Protein AF-A0A6C0DVP0-F1 (afdb_monomer)

Mean predicted aligned error: 8.0 Å

Structure (mmCIF, N/CA/C/O backbone):
data_AF-A0A6C0DVP0-F1
#
_entry.id   AF-A0A6C0DVP0-F1
#
loop_
_atom_site.group_PDB
_atom_site.id
_atom_site.type_symbol
_atom_site.label_atom_id
_atom_site.label_alt_id
_atom_site.label_comp_id
_atom_site.label_asym_id
_atom_site.label_entity_id
_atom_site.label_seq_id
_atom_site.pdbx_PDB_ins_code
_atom_site.Cartn_x
_atom_site.Cartn_y
_atom_site.Cartn_z
_atom_site.occupancy
_atom_site.B_iso_or_equiv
_atom_site.auth_seq_id
_atom_site.auth_comp_id
_atom_site.auth_asym_id
_atom_site.auth_atom_id
_atom_site.pdbx_PDB_model_num
ATOM 1 N N . MET A 1 1 ? 23.070 -20.712 15.902 1.00 44.00 1 MET A N 1
ATOM 2 C CA . MET A 1 1 ? 22.701 -19.531 15.098 1.00 44.00 1 MET A CA 1
ATOM 3 C C . MET A 1 1 ? 21.201 -19.399 15.212 1.00 44.00 1 MET A C 1
ATOM 5 O O . MET A 1 1 ? 20.468 -20.010 14.450 1.00 44.00 1 MET A O 1
ATOM 9 N N . SER A 1 2 ? 20.779 -18.730 16.278 1.00 54.97 2 SER A N 1
ATOM 10 C CA . SER A 1 2 ? 19.383 -18.590 16.668 1.00 54.97 2 SER A CA 1
ATOM 11 C C . SER A 1 2 ? 19.111 -17.097 16.709 1.00 54.97 2 SER A C 1
ATOM 13 O O . SER A 1 2 ? 19.654 -16.406 17.561 1.00 54.97 2 SER A O 1
ATOM 15 N N . SER A 1 3 ? 18.339 -16.610 15.755 1.00 49.84 3 SER A N 1
ATOM 16 C CA . SER A 1 3 ? 17.645 -15.326 15.837 1.00 49.84 3 SER A CA 1
ATOM 17 C C . SER A 1 3 ? 16.287 -15.600 15.205 1.00 49.84 3 SER A C 1
ATOM 19 O O . SER A 1 3 ? 16.177 -15.744 13.991 1.00 49.84 3 SER A O 1
ATOM 21 N N . GLU A 1 4 ? 15.384 -16.133 16.023 1.00 46.97 4 GLU A N 1
ATOM 22 C CA . GLU A 1 4 ? 14.218 -15.370 16.479 1.00 46.97 4 GLU A CA 1
ATOM 23 C C . GLU A 1 4 ? 13.316 -15.051 15.292 1.00 46.97 4 GLU A C 1
ATOM 25 O O . GLU A 1 4 ? 13.476 -14.054 14.593 1.00 46.97 4 GLU A O 1
ATOM 30 N N . GLY A 1 5 ? 12.371 -15.967 15.057 1.00 45.03 5 GLY A N 1
ATOM 31 C CA . GLY A 1 5 ? 11.236 -15.718 14.187 1.00 45.03 5 GLY A CA 1
ATOM 32 C C . GLY A 1 5 ? 10.473 -14.523 14.733 1.00 45.03 5 GLY A C 1
ATOM 33 O O . GLY A 1 5 ? 9.696 -14.657 15.676 1.00 45.03 5 GLY A O 1
ATOM 34 N N . ALA A 1 6 ? 10.733 -13.351 14.156 1.00 49.19 6 ALA A N 1
ATOM 35 C CA . ALA A 1 6 ? 9.885 -12.193 14.327 1.00 49.19 6 ALA A CA 1
ATOM 36 C C . ALA A 1 6 ? 8.457 -12.636 14.005 1.00 49.19 6 ALA A C 1
ATOM 38 O O . ALA A 1 6 ? 8.214 -13.242 12.959 1.00 49.19 6 ALA A O 1
ATOM 39 N N . THR A 1 7 ? 7.521 -12.371 14.910 1.00 43.94 7 THR A N 1
ATOM 40 C CA . THR A 1 7 ? 6.092 -12.491 14.631 1.00 43.94 7 THR A CA 1
ATOM 41 C C . THR A 1 7 ? 5.764 -11.487 13.529 1.00 43.94 7 THR A C 1
ATOM 43 O O . THR A 1 7 ? 5.429 -10.334 13.797 1.00 43.94 7 THR A O 1
ATOM 46 N N . LYS A 1 8 ? 5.966 -11.898 12.276 1.00 58.56 8 LYS A N 1
ATOM 47 C CA . LYS A 1 8 ? 5.536 -11.178 11.087 1.00 58.56 8 LYS A CA 1
ATOM 48 C C . LYS A 1 8 ? 4.021 -11.162 11.154 1.00 58.56 8 LYS A C 1
ATOM 50 O O . LYS A 1 8 ? 3.384 -12.195 10.957 1.00 58.56 8 LYS A O 1
ATOM 55 N N . ASN A 1 9 ? 3.441 -10.022 11.516 1.00 70.56 9 ASN A N 1
ATOM 56 C CA . ASN A 1 9 ? 2.002 -9.837 11.404 1.00 70.56 9 ASN A CA 1
ATOM 57 C C . ASN A 1 9 ? 1.673 -9.816 9.909 1.00 70.56 9 ASN A C 1
ATOM 59 O O . ASN A 1 9 ? 1.691 -8.763 9.275 1.00 70.56 9 ASN A O 1
ATOM 63 N N . GLN A 1 10 ? 1.458 -11.005 9.355 1.00 83.44 10 GLN A N 1
ATOM 64 C CA . GLN A 1 10 ? 0.967 -11.196 8.005 1.00 83.44 10 GLN A CA 1
ATOM 65 C C . GLN A 1 10 ? -0.518 -10.865 7.993 1.00 83.44 10 GLN A C 1
ATOM 67 O O . GLN A 1 10 ? -1.306 -11.371 8.794 1.00 83.44 10 GLN A O 1
ATOM 72 N N . PHE A 1 11 ? -0.881 -9.983 7.081 1.00 87.75 11 PHE A N 1
ATOM 73 C CA . PHE A 1 11 ? -2.236 -9.549 6.833 1.00 87.75 11 PHE A CA 1
ATOM 74 C C . PHE A 1 11 ? -2.649 -9.970 5.432 1.00 87.75 11 PHE A C 1
ATOM 76 O O . PHE A 1 11 ? -1.824 -10.087 4.529 1.00 87.75 11 PHE A O 1
ATOM 83 N N . VAL A 1 12 ? -3.953 -10.150 5.254 1.00 88.56 12 VAL A N 1
ATOM 84 C CA . VAL A 1 12 ? -4.560 -10.383 3.948 1.00 88.56 12 VAL A CA 1
ATOM 85 C C . VAL A 1 12 ? -5.341 -9.134 3.570 1.00 88.56 12 VAL A C 1
ATOM 87 O O . VAL A 1 12 ? -6.009 -8.522 4.406 1.00 88.56 12 VAL A O 1
ATOM 90 N N . GLY A 1 13 ? -5.281 -8.743 2.306 1.00 90.69 13 GLY A N 1
ATOM 91 C CA . GLY A 1 13 ? -6.053 -7.620 1.799 1.00 90.69 13 GLY A CA 1
ATOM 92 C C . GLY A 1 13 ? -6.391 -7.763 0.333 1.00 90.69 13 GLY A C 1
ATOM 93 O O . GLY A 1 13 ? -5.902 -8.649 -0.359 1.00 90.69 13 GLY A O 1
ATOM 94 N N . LYS A 1 14 ? -7.270 -6.883 -0.128 1.00 91.69 14 LYS A N 1
ATOM 95 C CA . LYS A 1 14 ? -7.708 -6.793 -1.512 1.00 91.69 14 LYS A CA 1
ATOM 96 C C . LYS A 1 14 ? -7.106 -5.554 -2.147 1.00 91.69 14 LYS A C 1
ATOM 98 O O . LYS A 1 14 ? -7.252 -4.462 -1.607 1.00 91.69 14 LYS A O 1
ATOM 103 N N . VAL A 1 15 ? -6.473 -5.690 -3.304 1.00 93.00 15 VAL A N 1
ATOM 104 C CA . VAL A 1 15 ? -5.957 -4.545 -4.061 1.00 93.00 15 VAL A CA 1
ATOM 105 C C . VAL A 1 15 ? -7.131 -3.633 -4.420 1.00 93.00 15 VAL A C 1
ATOM 107 O O . VAL A 1 15 ? -8.017 -4.014 -5.189 1.00 93.00 15 VAL A O 1
ATOM 110 N N . LYS A 1 16 ? -7.154 -2.421 -3.862 1.00 92.56 16 LYS A N 1
ATOM 111 C CA . LYS A 1 16 ? -8.209 -1.435 -4.121 1.00 92.56 16 LYS A CA 1
ATOM 112 C C . LYS A 1 16 ? -8.025 -0.815 -5.496 1.00 92.56 16 LYS A C 1
ATOM 114 O O . LYS A 1 16 ? -8.975 -0.724 -6.267 1.00 92.56 16 LYS A O 1
ATOM 119 N N . TRP A 1 17 ? -6.794 -0.413 -5.787 1.00 94.19 17 TRP A N 1
ATOM 120 C CA . TRP A 1 17 ? -6.333 0.044 -7.092 1.00 94.19 17 TRP A CA 1
ATOM 121 C C . TRP A 1 17 ? -4.804 0.096 -7.094 1.00 94.19 17 TRP A C 1
ATOM 123 O O . TRP A 1 17 ? -4.181 0.268 -6.046 1.00 94.19 17 TRP A O 1
ATOM 133 N N . PHE A 1 18 ? -4.199 -0.015 -8.274 1.00 93.00 18 PHE A N 1
ATOM 134 C CA . PHE A 1 18 ? -2.765 0.171 -8.454 1.00 93.00 18 PHE A CA 1
ATOM 135 C C . PHE A 1 18 ? -2.483 0.759 -9.832 1.00 93.00 18 PHE A C 1
ATOM 137 O O . PHE A 1 18 ? -3.032 0.313 -10.840 1.00 93.00 18 PHE A O 1
ATOM 144 N N . ASN A 1 19 ? -1.652 1.795 -9.875 1.00 92.62 19 ASN A N 1
ATOM 145 C CA . ASN A 1 19 ? -1.255 2.443 -11.111 1.00 92.62 19 ASN A CA 1
ATOM 146 C C . ASN A 1 19 ? 0.128 1.942 -11.531 1.00 92.62 19 ASN A C 1
ATOM 148 O O . ASN A 1 19 ? 1.143 2.394 -11.009 1.00 92.62 19 ASN A O 1
ATOM 152 N N . ASN A 1 20 ? 0.168 1.067 -12.536 1.00 87.31 20 ASN A N 1
ATOM 153 C CA . ASN A 1 20 ? 1.414 0.495 -13.058 1.00 87.31 20 ASN A CA 1
ATOM 154 C C . ASN A 1 20 ? 2.374 1.538 -13.642 1.00 87.31 20 ASN A C 1
ATOM 156 O O . ASN A 1 20 ? 3.581 1.322 -13.634 1.00 87.31 20 ASN A O 1
ATOM 160 N N . LYS A 1 21 ? 1.856 2.663 -14.151 1.00 88.19 21 LYS A N 1
ATOM 161 C CA . LYS A 1 21 ? 2.682 3.733 -14.721 1.00 88.19 21 LYS A CA 1
ATOM 162 C C . LYS A 1 21 ? 3.408 4.516 -13.631 1.00 88.19 21 LYS A C 1
ATOM 164 O O . LYS A 1 21 ? 4.562 4.882 -13.820 1.00 88.19 21 LYS A O 1
ATOM 169 N N . SER A 1 22 ? 2.726 4.780 -12.518 1.00 90.44 22 SER A N 1
ATOM 170 C CA . SER A 1 22 ? 3.299 5.528 -11.396 1.00 90.44 22 SER A CA 1
ATOM 171 C C . SER A 1 22 ? 3.942 4.635 -10.329 1.00 90.44 22 SER A C 1
ATOM 173 O O . SER A 1 22 ? 4.658 5.142 -9.476 1.00 90.44 22 SER A O 1
ATOM 175 N N . GLY A 1 23 ? 3.688 3.324 -10.354 1.00 90.19 23 GLY A N 1
ATOM 176 C CA . GLY A 1 23 ? 4.292 2.345 -9.449 1.00 90.19 23 GLY A CA 1
ATOM 177 C C . GLY A 1 23 ? 3.694 2.306 -8.040 1.00 90.19 23 GLY A C 1
ATOM 178 O O . GLY A 1 23 ? 4.335 1.775 -7.135 1.00 90.19 23 GLY A O 1
ATOM 179 N N . TYR A 1 24 ? 2.495 2.852 -7.822 1.00 92.75 24 TYR A N 1
ATOM 180 C CA . TYR A 1 24 ? 1.870 2.883 -6.498 1.00 92.75 24 TYR A CA 1
ATOM 181 C C . TYR A 1 24 ? 0.362 2.642 -6.529 1.00 92.75 24 TYR A C 1
ATOM 183 O O . TYR A 1 24 ? -0.301 2.792 -7.560 1.00 92.75 24 TYR A O 1
ATOM 191 N N . GLY A 1 25 ? -0.179 2.279 -5.371 1.00 93.81 25 GLY A N 1
ATOM 192 C CA . GLY A 1 25 ? -1.593 2.013 -5.167 1.00 93.81 25 GLY A CA 1
ATOM 193 C C . GLY A 1 25 ? -1.937 1.773 -3.707 1.00 93.81 25 GLY A C 1
ATOM 194 O O . GLY A 1 25 ? -1.168 2.117 -2.810 1.00 93.81 25 GLY A O 1
ATOM 195 N N . PHE A 1 26 ? -3.101 1.171 -3.482 1.00 93.88 26 PHE A N 1
ATOM 196 C CA . PHE A 1 26 ? -3.599 0.859 -2.146 1.00 93.88 26 PHE A CA 1
ATOM 197 C C . PHE A 1 26 ? -4.205 -0.539 -2.081 1.00 93.88 26 PHE A C 1
ATOM 199 O O . PHE A 1 26 ? -4.849 -1.007 -3.025 1.00 93.88 26 PHE A O 1
ATOM 206 N N . ILE A 1 27 ? -4.035 -1.180 -0.928 1.00 92.88 27 ILE A N 1
ATOM 207 C CA . ILE A 1 27 ? -4.634 -2.469 -0.576 1.00 92.88 27 ILE A CA 1
ATOM 208 C C . ILE A 1 27 ? -5.583 -2.234 0.600 1.00 92.88 27 ILE A C 1
ATOM 210 O O . ILE A 1 27 ? -5.212 -1.597 1.577 1.00 92.88 27 ILE A O 1
ATOM 214 N N . THR A 1 28 ? -6.803 -2.746 0.532 1.00 91.81 28 THR A N 1
ATOM 215 C CA . THR A 1 28 ? -7.761 -2.703 1.640 1.00 91.81 28 THR A CA 1
ATOM 216 C C . THR A 1 28 ? -7.617 -3.972 2.474 1.00 91.81 28 THR A C 1
ATOM 218 O O . THR A 1 28 ? -7.714 -5.069 1.924 1.00 91.81 28 THR A O 1
ATOM 221 N N . PHE A 1 29 ? -7.401 -3.865 3.788 1.00 89.62 29 PHE A N 1
ATOM 222 C CA . PHE A 1 29 ? -7.328 -5.053 4.654 1.00 89.62 29 PHE A CA 1
ATOM 223 C C . PHE A 1 29 ? -8.641 -5.837 4.623 1.00 89.62 29 PHE A C 1
ATOM 225 O O . PHE A 1 29 ? -9.729 -5.266 4.710 1.00 89.62 29 PHE A O 1
ATOM 232 N N . ILE A 1 30 ? -8.529 -7.158 4.577 1.00 80.44 30 ILE A N 1
ATOM 233 C CA . ILE A 1 30 ? -9.646 -8.073 4.789 1.00 80.44 30 ILE A CA 1
ATOM 234 C C . ILE A 1 30 ? -9.632 -8.473 6.265 1.00 80.44 30 ILE A C 1
ATOM 236 O O . ILE A 1 30 ? -8.569 -8.614 6.860 1.00 80.44 30 ILE A O 1
ATOM 240 N N . ASP A 1 31 ? -10.814 -8.608 6.867 1.00 67.69 31 ASP A N 1
ATOM 241 C CA . ASP A 1 31 ? -11.002 -8.984 8.282 1.00 67.69 31 ASP A CA 1
ATOM 242 C C . ASP A 1 31 ? -10.606 -7.911 9.324 1.00 67.69 31 ASP A C 1
ATOM 244 O O . ASP A 1 31 ? -10.491 -8.135 10.530 1.00 67.69 31 ASP A O 1
ATOM 248 N N . SER A 1 32 ? -10.460 -6.667 8.875 1.00 58.16 32 SER A N 1
ATOM 249 C CA . SER A 1 32 ? -10.409 -5.510 9.762 1.00 58.16 32 SER A CA 1
ATOM 250 C C . SER A 1 32 ? -11.808 -5.226 10.331 1.00 58.16 32 SER A C 1
ATOM 252 O O . SER A 1 32 ? -12.701 -4.826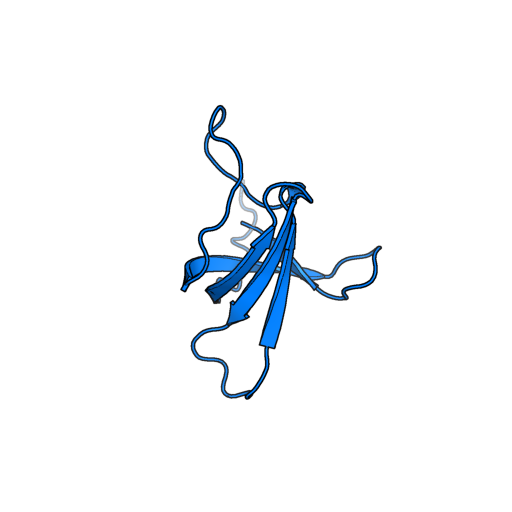 9.592 1.00 58.16 32 SER A O 1
ATOM 254 N N . LYS A 1 33 ? -11.999 -5.305 11.661 1.00 58.06 33 LYS A N 1
ATOM 255 C CA . LYS A 1 33 ? -13.205 -4.782 12.361 1.00 58.06 33 LYS A CA 1
ATOM 256 C C . LYS A 1 33 ? -13.418 -3.261 12.204 1.00 58.06 33 LYS A C 1
ATOM 258 O O . LYS A 1 33 ? -14.318 -2.699 12.821 1.00 58.06 33 LYS A O 1
ATOM 263 N N . SER A 1 34 ? -12.562 -2.579 11.446 1.00 50.25 34 SER A N 1
ATOM 264 C CA . SER A 1 34 ? -12.610 -1.142 11.197 1.00 50.25 34 SER A CA 1
ATOM 265 C C . SER A 1 34 ? -13.013 -0.875 9.738 1.00 50.25 34 SER A C 1
ATOM 267 O O . SER A 1 34 ? -12.460 -1.534 8.852 1.00 50.25 34 SER A O 1
ATOM 269 N N . PRO A 1 35 ? -13.953 0.060 9.492 1.00 49.75 35 PRO A N 1
ATOM 270 C CA . PRO A 1 35 ? -14.602 0.264 8.194 1.00 49.75 35 PRO A CA 1
ATOM 271 C C . PRO A 1 35 ? -13.675 0.780 7.088 1.00 49.75 35 PRO A C 1
ATOM 273 O O . PRO A 1 35 ? -13.999 0.602 5.919 1.00 49.75 35 PRO A O 1
ATOM 276 N N . GLU A 1 36 ? -12.517 1.356 7.423 1.00 59.78 36 GLU A N 1
ATOM 277 C CA . GLU A 1 36 ? -11.535 1.812 6.437 1.00 59.78 36 GLU A CA 1
ATOM 278 C C . GLU A 1 36 ? -10.115 1.575 6.955 1.00 59.78 36 GLU A C 1
ATOM 280 O O . GLU A 1 36 ? -9.635 2.239 7.874 1.00 59.78 36 GLU A O 1
ATOM 285 N N . LYS A 1 37 ? -9.430 0.603 6.352 1.00 76.44 37 LYS A N 1
ATOM 286 C CA . LYS A 1 37 ? -7.982 0.440 6.464 1.00 76.44 37 LYS A CA 1
ATOM 287 C C . LYS A 1 37 ? -7.454 0.200 5.062 1.00 76.44 37 LYS A C 1
ATOM 289 O O . LYS A 1 37 ? -7.379 -0.940 4.619 1.00 76.44 37 LYS A O 1
ATOM 294 N N . ASP A 1 38 ? -7.148 1.264 4.342 1.00 89.31 38 ASP A N 1
ATOM 295 C CA . ASP A 1 38 ? -6.326 1.149 3.145 1.00 89.31 38 ASP A CA 1
ATOM 296 C C . ASP A 1 38 ? -4.862 1.290 3.561 1.00 89.31 38 ASP A C 1
ATOM 298 O O . ASP A 1 38 ? -4.519 2.159 4.363 1.00 89.31 38 ASP A O 1
ATOM 302 N N . ILE A 1 39 ? -3.996 0.434 3.031 1.00 91.12 39 ILE A N 1
ATOM 303 C CA . ILE A 1 39 ? -2.550 0.524 3.194 1.00 91.12 39 ILE A CA 1
ATOM 304 C C . ILE A 1 39 ? -1.916 0.929 1.873 1.00 91.12 39 ILE A C 1
ATOM 306 O O . ILE A 1 39 ? -2.294 0.433 0.809 1.00 91.12 39 ILE A O 1
ATOM 310 N N . PHE A 1 40 ? -0.952 1.839 1.950 1.00 93.44 40 PHE A N 1
ATOM 311 C CA . PHE A 1 40 ? -0.172 2.257 0.797 1.00 93.44 40 PHE A CA 1
ATOM 312 C C . PHE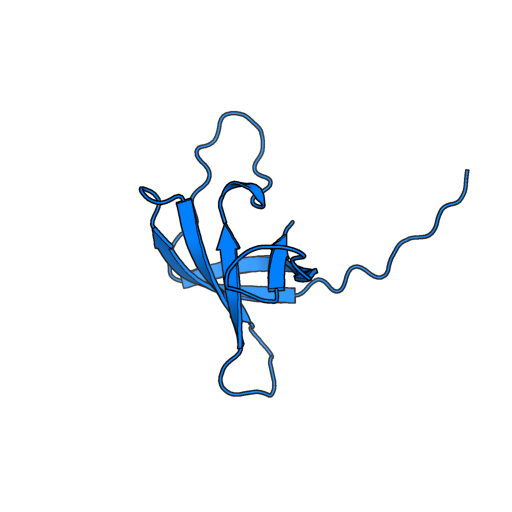 A 1 40 ? 0.701 1.103 0.289 1.00 93.44 40 PHE A C 1
ATOM 314 O O . PHE A 1 40 ? 1.349 0.415 1.077 1.00 93.44 40 PHE A O 1
ATOM 321 N N . ALA A 1 41 ? 0.737 0.903 -1.026 1.00 92.19 41 ALA A N 1
ATOM 322 C CA . ALA A 1 41 ? 1.557 -0.106 -1.684 1.00 92.19 41 ALA A CA 1
ATOM 323 C C . ALA A 1 41 ? 2.408 0.546 -2.778 1.00 92.19 41 ALA A C 1
ATOM 325 O O . ALA A 1 41 ? 1.877 1.180 -3.691 1.00 92.19 41 ALA A O 1
ATOM 326 N N . HIS A 1 42 ? 3.725 0.357 -2.711 1.00 92.12 42 HIS A N 1
ATOM 327 C CA . HIS A 1 42 ? 4.679 0.880 -3.687 1.00 92.12 42 HIS A CA 1
ATOM 328 C C . HIS A 1 42 ? 5.465 -0.262 -4.336 1.00 92.12 42 HIS A C 1
ATOM 330 O O . HIS A 1 42 ? 5.840 -1.225 -3.668 1.00 92.12 42 HIS A O 1
ATOM 336 N N . HIS A 1 43 ? 5.759 -0.152 -5.632 1.00 87.19 43 HIS A N 1
ATOM 337 C CA . HIS A 1 43 ? 6.445 -1.191 -6.406 1.00 87.19 43 HIS A CA 1
ATOM 338 C C . HIS A 1 43 ? 7.839 -1.553 -5.862 1.00 87.19 43 HIS A C 1
ATOM 340 O O . HIS A 1 43 ? 8.307 -2.672 -6.078 1.00 87.19 43 HIS A O 1
ATOM 346 N N . SER A 1 44 ? 8.505 -0.646 -5.135 1.00 86.00 44 SER A N 1
ATOM 347 C CA . SER A 1 44 ? 9.778 -0.943 -4.458 1.00 86.00 44 SER A CA 1
ATOM 348 C C . SER A 1 44 ? 9.645 -2.043 -3.408 1.00 86.00 44 SER A C 1
ATOM 350 O O . SER A 1 44 ? 10.593 -2.789 -3.191 1.00 86.00 44 SER A O 1
ATOM 352 N N . SER A 1 45 ? 8.474 -2.135 -2.782 1.00 84.56 45 SER A N 1
ATOM 353 C CA . SER A 1 45 ? 8.176 -3.022 -1.657 1.00 84.56 45 SER A CA 1
ATOM 354 C C . SER A 1 45 ? 7.480 -4.314 -2.099 1.00 84.56 45 SER A C 1
ATOM 356 O O . SER A 1 45 ? 7.202 -5.177 -1.272 1.00 84.56 45 SER A O 1
ATOM 358 N N . LEU A 1 46 ? 7.207 -4.459 -3.404 1.00 81.94 46 LEU A N 1
ATOM 359 C CA . LEU A 1 46 ? 6.689 -5.688 -4.001 1.00 81.94 46 LEU A CA 1
ATOM 360 C C . LEU A 1 46 ? 7.852 -6.625 -4.327 1.00 81.94 46 LEU A C 1
ATOM 362 O O . LEU A 1 46 ? 8.713 -6.294 -5.148 1.00 81.94 46 LEU A O 1
ATOM 366 N N . ASN A 1 47 ? 7.867 -7.804 -3.718 1.00 73.06 47 ASN A N 1
ATOM 367 C CA . ASN A 1 47 ? 8.894 -8.811 -3.942 1.00 73.06 47 ASN A CA 1
ATOM 368 C C . ASN A 1 47 ? 8.350 -9.895 -4.882 1.00 73.06 47 ASN A C 1
ATOM 370 O O . ASN A 1 47 ? 7.727 -10.867 -4.467 1.00 73.06 47 ASN A O 1
ATOM 374 N N . VAL A 1 48 ? 8.524 -9.684 -6.187 1.00 67.00 48 VAL A N 1
ATOM 375 C CA . VAL A 1 48 ? 8.220 -10.689 -7.217 1.00 67.00 48 VAL A CA 1
ATOM 376 C C . VAL A 1 48 ? 9.519 -11.364 -7.643 1.00 67.00 48 VAL A C 1
ATOM 378 O O . VAL A 1 48 ? 10.579 -10.739 -7.595 1.00 67.00 48 VAL A O 1
ATOM 381 N N . LYS A 1 49 ? 9.441 -12.629 -8.074 1.00 62.31 49 LYS A N 1
ATOM 382 C CA . LYS A 1 49 ? 10.587 -13.327 -8.679 1.00 62.31 49 LYS A CA 1
ATOM 383 C C . LYS A 1 49 ? 11.148 -12.469 -9.820 1.00 62.31 49 LYS A C 1
ATOM 385 O O . LYS A 1 49 ? 10.369 -11.864 -10.560 1.00 62.31 49 LYS A O 1
ATOM 390 N N . GLU A 1 50 ? 12.475 -12.383 -9.902 1.00 54.81 50 GLU A N 1
ATOM 391 C CA . GLU A 1 50 ? 13.168 -11.530 -10.872 1.00 54.81 50 GLU A CA 1
ATOM 392 C C . GLU A 1 50 ? 12.639 -11.766 -12.300 1.00 54.81 50 GLU A C 1
ATOM 394 O O . GLU A 1 50 ? 12.213 -12.869 -12.637 1.00 54.81 50 GLU A O 1
ATOM 399 N N . GLU A 1 51 ? 12.645 -10.700 -13.109 1.00 58.97 51 GLU A N 1
ATOM 400 C CA . GLU A 1 51 ? 12.182 -10.629 -14.512 1.00 58.97 51 GLU A CA 1
ATOM 401 C C . GLU A 1 51 ? 10.675 -10.422 -14.764 1.00 58.97 51 GLU A C 1
ATOM 403 O O . GLU A 1 51 ? 10.281 -10.187 -15.907 1.00 58.97 51 GLU A O 1
ATOM 408 N N . ILE A 1 52 ? 9.822 -10.390 -13.732 1.00 63.69 52 ILE A N 1
ATOM 409 C CA . ILE A 1 52 ? 8.394 -10.063 -13.900 1.00 63.69 52 ILE A CA 1
ATOM 410 C C . ILE A 1 52 ? 8.137 -8.594 -13.532 1.00 63.69 52 ILE A C 1
ATOM 412 O O . ILE A 1 52 ? 8.544 -8.116 -12.473 1.00 63.69 52 ILE A O 1
ATOM 416 N N . TYR A 1 53 ? 7.449 -7.856 -14.410 1.00 64.31 53 TYR A N 1
ATOM 417 C CA . TYR A 1 53 ? 7.018 -6.484 -14.128 1.00 64.31 53 TYR A CA 1
ATOM 418 C C . TYR A 1 53 ? 6.166 -6.464 -12.847 1.00 64.31 53 TYR A C 1
ATOM 420 O O . TYR A 1 53 ? 5.218 -7.236 -12.721 1.00 64.31 53 TYR A O 1
ATOM 428 N N . LYS A 1 54 ? 6.496 -5.592 -11.890 1.00 71.50 54 LYS A N 1
ATOM 429 C CA . LYS A 1 54 ? 5.801 -5.501 -10.597 1.00 71.50 54 LYS A CA 1
ATOM 430 C C . LYS A 1 54 ? 4.477 -4.755 -10.770 1.00 71.50 54 LYS A C 1
ATOM 432 O O . LYS A 1 54 ? 4.470 -3.526 -10.790 1.00 71.50 54 LYS A O 1
ATOM 437 N N . TYR A 1 55 ? 3.375 -5.483 -10.913 1.00 77.38 55 TYR A N 1
ATOM 438 C CA . TYR A 1 55 ? 2.025 -4.919 -10.950 1.00 77.38 55 TYR A CA 1
ATOM 439 C C . TYR A 1 55 ? 1.113 -5.607 -9.937 1.00 77.38 55 TYR A C 1
ATOM 441 O O . TYR A 1 55 ? 1.348 -6.752 -9.560 1.00 77.38 55 TYR A O 1
ATOM 449 N N . LEU A 1 56 ? 0.067 -4.897 -9.517 1.00 85.69 56 LEU A N 1
ATOM 450 C CA . LEU A 1 56 ? -1.037 -5.452 -8.739 1.00 85.69 56 LEU A CA 1
ATOM 451 C C . LEU A 1 56 ? -2.319 -5.336 -9.556 1.00 85.69 56 LEU A C 1
ATOM 453 O O . LEU A 1 56 ? -2.585 -4.289 -10.154 1.00 85.69 56 LEU A O 1
ATOM 457 N N . VAL A 1 57 ? -3.123 -6.397 -9.578 1.00 89.00 57 VAL A N 1
ATOM 458 C CA . VAL A 1 57 ? -4.412 -6.379 -10.269 1.00 89.00 57 VAL A CA 1
ATOM 459 C C . VAL A 1 57 ? -5.487 -5.902 -9.302 1.00 89.00 57 VAL A C 1
ATOM 461 O O . VAL A 1 57 ? -5.630 -6.423 -8.200 1.00 89.00 57 VAL A O 1
ATOM 464 N N . GLN A 1 58 ? -6.273 -4.902 -9.705 1.00 92.00 58 GLN A N 1
ATOM 465 C CA . GLN A 1 58 ? -7.407 -4.447 -8.903 1.00 92.00 58 GLN A CA 1
ATOM 466 C C . GLN A 1 58 ? -8.347 -5.616 -8.581 1.00 92.00 58 GLN A C 1
ATOM 468 O O . GLN A 1 58 ? -8.790 -6.349 -9.461 1.00 92.00 58 GLN A O 1
ATOM 473 N N . GLY A 1 59 ? -8.692 -5.744 -7.305 1.00 90.00 59 GLY A N 1
ATOM 474 C CA . GLY A 1 59 ? -9.568 -6.784 -6.792 1.00 90.00 59 GLY A CA 1
ATOM 475 C C . GLY A 1 59 ? -8.878 -8.102 -6.442 1.00 90.00 59 GLY A C 1
ATOM 476 O O . GLY A 1 59 ? -9.546 -8.971 -5.882 1.00 90.00 59 GLY A O 1
ATOM 477 N N . GLU A 1 60 ? -7.582 -8.238 -6.716 1.00 90.50 60 GLU A N 1
ATOM 478 C CA . GLU A 1 60 ? -6.777 -9.390 -6.315 1.00 90.50 60 GLU A CA 1
ATOM 479 C C . GLU A 1 60 ? -6.571 -9.429 -4.796 1.00 90.50 60 GLU A C 1
ATOM 481 O O . GLU A 1 60 ? -6.513 -8.388 -4.138 1.00 90.50 60 GLU A O 1
ATOM 486 N N . TYR A 1 61 ? -6.478 -10.637 -4.245 1.00 89.56 61 TYR A N 1
ATOM 487 C CA . TYR A 1 61 ? -6.193 -10.875 -2.835 1.00 89.56 61 TYR A CA 1
ATOM 488 C C . TYR A 1 61 ? -4.691 -11.074 -2.660 1.00 89.56 61 TYR A C 1
ATOM 490 O O . TYR A 1 61 ? -4.093 -11.880 -3.366 1.00 89.56 61 TYR A O 1
ATOM 498 N N . VAL A 1 62 ? -4.095 -10.352 -1.718 1.00 88.94 62 VAL A N 1
ATOM 499 C CA . VAL A 1 62 ? -2.653 -10.363 -1.469 1.00 88.94 62 VAL A CA 1
ATOM 500 C C . VAL A 1 62 ? -2.360 -10.518 0.015 1.00 88.94 62 VAL A C 1
ATOM 502 O O . VAL A 1 62 ? -3.094 -10.007 0.865 1.00 88.94 62 VAL A O 1
ATOM 505 N N . GLU A 1 63 ? -1.263 -11.205 0.311 1.00 88.38 63 GLU A N 1
ATOM 506 C CA . GLU A 1 63 ? -0.676 -11.286 1.645 1.00 88.38 63 GLU A CA 1
ATOM 507 C C . GLU A 1 63 ? 0.456 -10.267 1.767 1.00 88.38 63 GLU A C 1
ATOM 509 O O . GLU A 1 63 ? 1.278 -10.118 0.857 1.00 88.38 63 GLU A O 1
ATOM 514 N N . PHE A 1 64 ? 0.498 -9.546 2.881 1.00 88.06 64 PHE A N 1
ATOM 515 C CA . PHE A 1 64 ? 1.500 -8.517 3.124 1.00 88.06 64 PHE A CA 1
ATOM 516 C C . PHE A 1 64 ? 1.744 -8.311 4.616 1.00 88.06 64 PHE A C 1
ATOM 518 O O . PHE A 1 64 ? 0.909 -8.606 5.467 1.00 88.06 64 PHE A O 1
ATOM 525 N N . GLU A 1 65 ? 2.892 -7.743 4.933 1.00 88.88 65 GLU A N 1
ATOM 526 C CA . GLU A 1 65 ? 3.232 -7.195 6.236 1.00 88.88 65 GLU A CA 1
ATOM 527 C C . GLU A 1 65 ? 3.104 -5.673 6.202 1.00 88.88 65 GLU A C 1
ATOM 529 O O . GLU A 1 65 ? 3.159 -5.036 5.148 1.00 88.88 65 GLU A O 1
ATOM 534 N N . VAL A 1 66 ? 2.943 -5.072 7.376 1.00 87.94 66 VAL A N 1
ATOM 535 C CA . VAL A 1 66 ? 2.873 -3.617 7.516 1.00 87.94 66 VAL A CA 1
ATOM 536 C C . VAL A 1 66 ? 4.168 -3.116 8.123 1.00 87.94 66 VAL A C 1
ATOM 538 O O . VAL A 1 66 ? 4.547 -3.531 9.217 1.00 87.94 66 VAL A O 1
ATOM 541 N N . GLN A 1 67 ? 4.813 -2.173 7.446 1.00 87.94 67 GLN A N 1
ATOM 542 C CA . GLN A 1 67 ? 6.007 -1.505 7.944 1.00 87.94 67 GLN A CA 1
ATOM 543 C C . GLN A 1 67 ? 5.737 -0.013 8.137 1.00 87.94 67 GLN A C 1
ATOM 545 O O . GLN A 1 67 ? 5.162 0.641 7.265 1.00 87.94 67 GLN A O 1
ATOM 550 N N . LYS A 1 68 ? 6.173 0.537 9.277 1.00 88.19 68 LYS A N 1
ATOM 551 C CA . LYS A 1 68 ? 6.150 1.985 9.510 1.00 88.19 68 LYS A CA 1
ATOM 552 C C . LYS A 1 68 ? 7.185 2.665 8.617 1.00 88.19 68 LYS A C 1
ATOM 554 O O . LYS A 1 68 ? 8.350 2.269 8.622 1.00 88.19 68 LYS A O 1
ATOM 559 N N . MET A 1 69 ? 6.769 3.689 7.881 1.00 84.75 69 MET A N 1
ATOM 560 C CA . MET A 1 69 ? 7.677 4.488 7.064 1.00 84.75 69 MET A CA 1
ATOM 561 C C . MET A 1 69 ? 8.313 5.598 7.902 1.00 84.75 69 MET A C 1
ATOM 563 O O . MET A 1 69 ? 7.673 6.204 8.761 1.00 84.75 69 MET A O 1
ATOM 567 N N . THR A 1 70 ? 9.597 5.858 7.661 1.00 84.44 70 THR A N 1
ATOM 568 C CA . THR A 1 70 ? 10.339 6.968 8.280 1.00 84.44 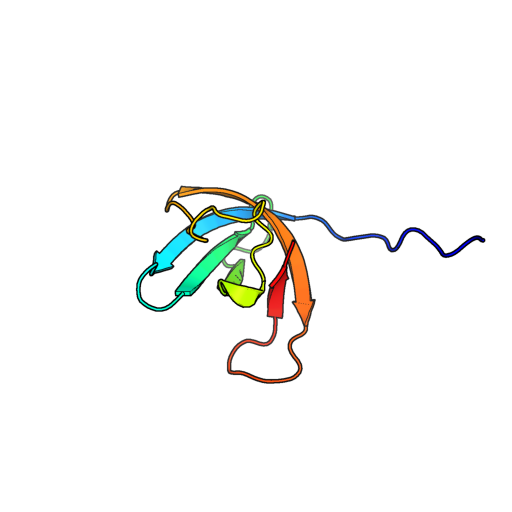70 THR A CA 1
ATOM 569 C C . THR A 1 70 ? 10.297 8.239 7.431 1.00 84.44 70 THR A C 1
ATOM 571 O O . THR A 1 70 ? 10.657 9.310 7.917 1.00 84.44 70 THR A O 1
ATOM 574 N N . THR A 1 71 ? 9.855 8.130 6.174 1.00 79.81 71 THR A N 1
ATOM 575 C CA . THR A 1 71 ? 9.771 9.207 5.180 1.00 79.81 71 THR A CA 1
ATOM 576 C C . THR A 1 71 ? 8.550 9.005 4.268 1.00 79.81 71 THR A C 1
ATOM 578 O O . THR A 1 71 ? 8.090 7.880 4.083 1.00 79.81 71 THR A O 1
ATOM 581 N N . GLY A 1 72 ? 8.031 10.091 3.682 1.00 79.44 72 GLY A N 1
ATOM 582 C CA . GLY A 1 72 ? 6.868 10.066 2.780 1.00 79.44 72 GLY A CA 1
ATOM 583 C C . GLY A 1 72 ? 5.557 10.523 3.433 1.00 79.44 72 GLY A C 1
ATOM 584 O O . GLY A 1 72 ? 5.527 10.875 4.608 1.00 79.44 72 GLY A O 1
ATOM 585 N N . G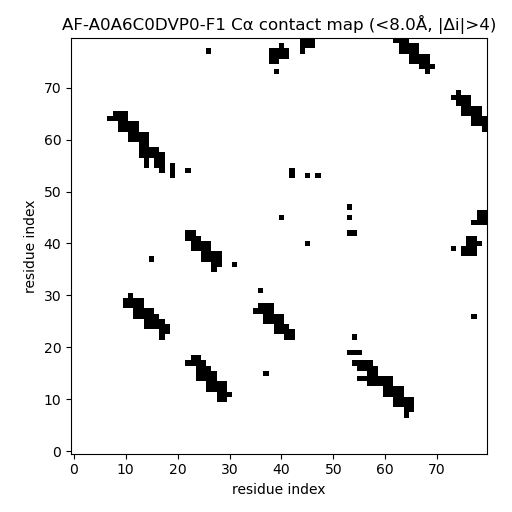LU A 1 73 ? 4.476 10.558 2.647 1.00 84.06 73 GLU A N 1
ATOM 586 C CA . GLU A 1 73 ? 3.164 11.078 3.081 1.00 84.06 73 GLU A CA 1
ATOM 587 C C . GLU A 1 73 ? 2.325 10.068 3.883 1.00 84.06 73 GLU A C 1
ATOM 589 O O . GLU A 1 73 ? 1.413 10.459 4.610 1.00 84.06 73 GLU A O 1
ATOM 594 N N . HIS A 1 74 ? 2.618 8.769 3.772 1.00 86.19 74 HIS A N 1
ATOM 595 C CA . HIS A 1 74 ? 1.874 7.708 4.455 1.00 86.19 74 HIS A CA 1
ATOM 596 C C . HIS A 1 74 ? 2.659 7.175 5.659 1.00 86.19 74 HIS A C 1
ATOM 598 O O . HIS A 1 74 ? 3.850 6.907 5.561 1.00 86.19 74 HIS A O 1
ATOM 604 N N . GLU A 1 75 ? 2.001 6.981 6.805 1.00 87.19 75 GLU A N 1
ATOM 605 C CA . GLU A 1 75 ? 2.680 6.475 8.011 1.00 87.19 75 GLU A CA 1
ATOM 606 C C . GLU A 1 75 ? 3.106 5.003 7.875 1.00 87.19 75 GLU A C 1
ATOM 608 O O . GLU A 1 75 ? 4.108 4.580 8.454 1.00 87.19 75 GLU A O 1
ATOM 613 N N . TYR A 1 76 ? 2.371 4.222 7.083 1.00 89.00 76 TYR A N 1
ATOM 614 C CA . TYR A 1 76 ? 2.583 2.789 6.920 1.00 89.00 76 TYR A CA 1
ATOM 615 C C . TYR A 1 76 ? 2.538 2.379 5.447 1.00 89.00 76 TYR A C 1
ATOM 617 O O . TYR A 1 76 ? 1.764 2.939 4.668 1.00 89.00 76 TYR A O 1
ATOM 625 N N . GLN A 1 77 ? 3.319 1.357 5.090 1.00 91.06 77 GLN A N 1
ATOM 626 C CA . GLN A 1 77 ? 3.287 0.711 3.776 1.00 91.06 77 GLN A CA 1
ATOM 627 C C . GLN A 1 77 ? 3.159 -0.811 3.881 1.00 91.06 77 GLN A C 1
ATOM 629 O O . GLN A 1 77 ? 3.602 -1.416 4.862 1.00 91.06 77 GLN A O 1
ATOM 634 N N . ALA A 1 78 ? 2.584 -1.414 2.843 1.00 89.81 78 ALA A N 1
ATOM 635 C CA . ALA A 1 78 ? 2.582 -2.851 2.626 1.00 89.81 78 ALA A CA 1
ATOM 636 C C . ALA A 1 78 ? 3.949 -3.308 2.096 1.00 89.81 78 ALA A C 1
ATOM 638 O O . ALA A 1 78 ? 4.479 -2.730 1.142 1.00 89.81 78 ALA A O 1
ATOM 639 N N . VAL A 1 79 ? 4.501 -4.354 2.707 1.00 88.56 79 VAL A N 1
ATOM 640 C CA . VAL A 1 79 ? 5.762 -5.002 2.318 1.00 88.56 79 VAL A CA 1
ATOM 641 C C . VAL A 1 79 ? 5.562 -6.518 2.269 1.00 88.56 79 VAL A C 1
ATOM 643 O O . VAL A 1 79 ? 4.703 -7.041 2.975 1.00 88.56 79 VAL A O 1
ATOM 646 N N . ASN A 1 80 ? 6.324 -7.233 1.445 1.00 77.12 80 ASN A N 1
ATOM 647 C CA . ASN A 1 80 ? 6.347 -8.702 1.427 1.00 77.12 80 ASN A CA 1
ATOM 648 C C . ASN A 1 80 ? 7.786 -9.188 1.230 1.00 77.12 80 ASN A C 1
ATOM 650 O O . ASN A 1 80 ? 8.440 -8.674 0.296 1.00 77.12 80 ASN A O 1
#

pLDDT: mean 79.37, std 15.14, range [43.94, 94.19]

Organism: NCBI:txid1070528

Foldseek 3Di:
DDDDDDPQPKFKWFFQDADLVQQWGWTFTDPPPDPGDIAIEGQVQDDDDPPDRRDDDGGDMDIFGWDQDPDDDDRIHTHD

Radius of gyration: 13.34 Å; Cα contacts (8 Å, |Δi|>4): 149; chains: 1; bounding box: 37×31×31 Å

Solvent-accessible surface area (backbone atoms only — not comparable to full-atom values): 4916 Å² total; per-residue (Å²): 141,86,79,76,83,71,85,71,64,70,42,46,23,31,28,68,40,49,40,69,91,81,38,39,36,32,30,31,55,56,92,55,98,54,99,80,51,71,37,40,33,43,47,90,38,57,72,67,70,87,94,58,84,77,71,65,58,64,69,41,77,46,74,31,31,78,43,77,47,94,66,81,94,51,66,45,33,42,32,93

Nearest PDB structures (foldseek):
  6a6l-assembly1_A  TM=8.875E-01  e=1.543E-05  Homo sapiens
  1sn8-assembly1_B  TM=6.295E-01  e=2.063E-02  Escherichia coli
  7sys-assembly1_j  TM=6.658E-01  e=1.493E-01  Homo sapiens
  2vmk-assemb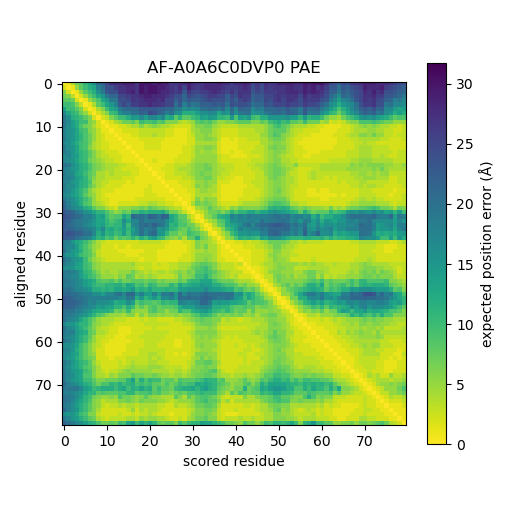ly1_A  TM=5.995E-01  e=7.271E-02  Escherichia coli
  6gsm-assembly1_j  TM=4.893E-01  e=1.898E-01  Saccharomyces cerevisiae S288C

InterPro domains:
  IPR002059 Cold-shock protein Csp, DNA-binding [PF00313] (13-73)
  IPR002059 Cold-shock protein Csp, DNA-binding [PR00050] (13-28)
  IPR002059 Cold-shock protein Csp, DNA-binding [PR00050] (54-72)
  IPR002059 Cold-shock protein Csp, DNA-binding [PS51857] (10-80)
  IPR002059 Cold-shock protein Csp, DNA-binding [cd04458] (13-80)
  IPR011129 Cold-shock domain [SM00357] (12-78)
  IPR012156 Cold shock, CspA [PIRSF002599] (10-74)
  IPR012340 Nucleic acid-binding, OB-fold [G3DSA:2.40.50.140] (1-80)
  IPR012340 Nucleic acid-binding, OB-fold [SSF50249] (11-79)

Sequence (80 aa):
MSSEGATKNQFVGKVKWFNNKSGYGFITFIDSKSPEKDIFAHHSSLNVKEEIYKYLVQGEYVEFEVQKMTTGEHEYQAVN

Secondary structure (DSSP, 8-state):
---------EEEEEEEEEETTTTEEEEEESS-SSS--EEEEEGGG--PPTTS-----TT-EEEEEEEE-SSSS-SEEEE-

=== Feature glossary ===
A reading guide for the features in this record.

Start from the sequence.

  · Sequence gives the chain of amino acids in standard one-letter code (A=alanine, C=cysteine, …, Y=tyrosine), read N→C. It is the only feature that is directly encoded by the gene; all structural features are derived from the folded form of this sequence.

Fold it, and you get atomic coordinates and the backbone conformation that goes with them.

  · Structure coordinates are given as an mmCIF _atom_site loop: one row per atom with element, residue name, chain id, sequence number, and x/y/z position in Å. Only the four main-chain atoms per residue are included here; side chains are omitted to keep the record compact.

  · Backbone dihedral angles. Every residue except chain termini has a φ (preceding-C → N → Cα → C) and a ψ (N → Cα → C → next-N). They are reported in degrees following the IUPAC sign convention. Secondary structure is essential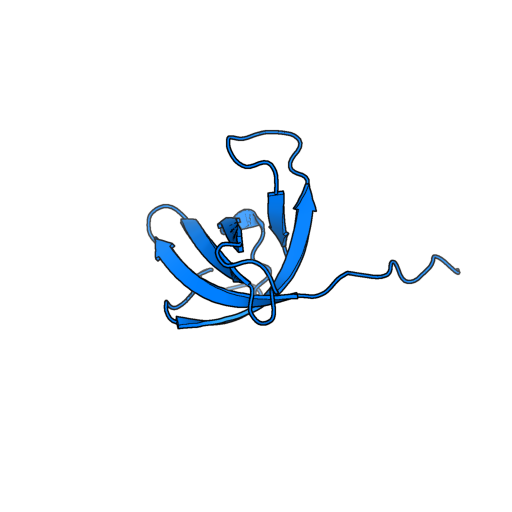ly a statement about which (φ, ψ) basin each residue occupies.

  · Eight-state secondary structure (DSSP): H is the canonical α-helix, G the tighter 3₁₀-helix, I the wider π-helix; E/B are β-structure, T and S are turns and bends, and '-' is everything else. DSSP derives these from the pattern of main-chain N–H···O=C hydrogen bonds, not from the sequence.

  · SS3 is a coarse helix/strand/coil call (letters a/b/c) made by t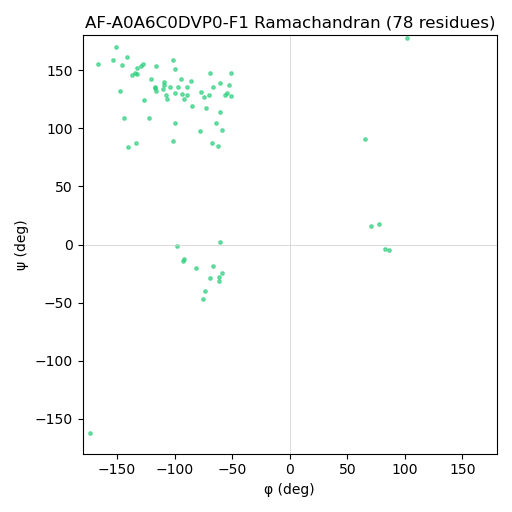he P-SEA algorithm from inter-Cα distances and dihedrals. It is less detailed than DSSP but needs only Cα positions.

Summarize the fold with a handful of shape descriptors and a per-residue structural alphabet.

  · Radius of gyration (Rg) is the root-mean-square distance of Cα atoms from their centroid — a single number for overall size and compactness. A globular domain of N residues has Rg ≈ 2.2·N^0.38 Å; an extended or disordered chain has a much larger Rg. The Cα contact count is the number of residue pairs whose Cα atoms are within 8 Å and are more than four positions apart in sequence — a standard proxy for tertiary packing density. The bounding box is the smallest axis-aligned box enclosing all Cα atoms.

  · 3Di is Foldseek's structural alphabet. Each residue is assigned one of twenty discrete states based on how its Cα sits relative to its spatial (not seq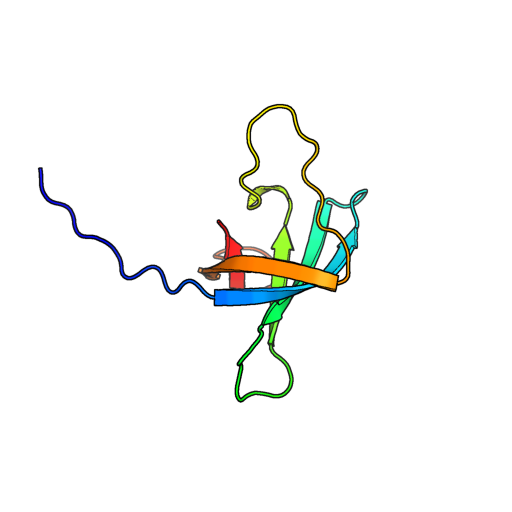uential) neighbors. Aligning 3Di strings finds structural homologs roughly as well as full 3D superposition, but orders of magnitude faster.

  · Solvent-accessible surface area (SASA) is the area in Å² traced out by the centre of a 1.4 Å probe sphere (a water molecule) rolled over the protein's van der Waals surface (Shrake–Rupley / Lee–Richards construction). Buried residues have near-zero SASA; fully exposed residues can exceed 200 Å². The total SASA scales roughly with the number of surface residues.

Ask how reliable the model is.

  · For AlphaFold models, the B-factor field carries pLDDT — the model's own estimate of local accuracy on a 0–100 scale. Regions with pLDDT<50 should be treated as essentially unmodeled; they often correspond to intrinsically disordered segments.

  · For experimental (PDB) structures, the B-factor (temperature factor) quantifies the positional spread of each atom in the crystal — a combination of thermal vibration and static disorder — in units of Å². High B-factors mark flexible loops or poorly resolved regions; low B-factors mark the rigid, well-ordered core.

  · Predicted Aligned Error (PAE) is an AlphaFold confidence matrix: entry (i, j) is the expected error in the position of residue j, in ångströms, when the prediction is superimposed on the true structure at residue i. Low PAE within a block of residues means that block is internally rigid and well-predicted; high PAE between two blocks means their relative placement is uncertain even if each block individually is confident.

Place it in context: what it resembles, what it is annotated as, and how it looks.

  · Structural nearest neighbors (via Foldseek easy-search vs the PDB). Reported per hit: target PDB id, E-value, and alignment TM-score. A TM-score above ~0.5 is the conventional threshold for 'same fold'.

  · Functional annotations link the protein to curated databases. InterPro entries identify conserved domains and families b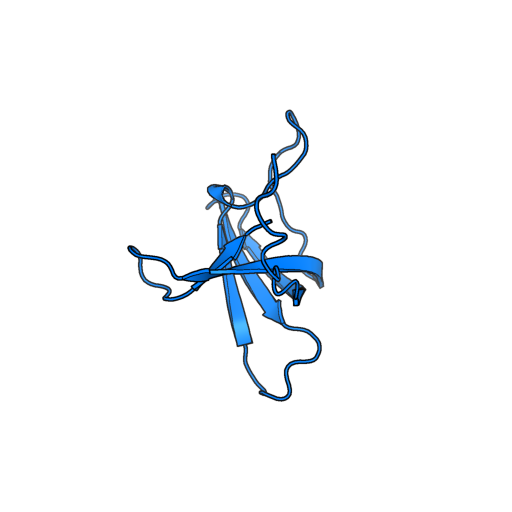y matching the sequence against member-database signatures (Pfam, PROSITE, CDD, …). Gene Ontology (GO) terms describe molecular function, biological process, and cellular component in a controlled vocabulary. CATH places the structure in a hierarchical fold classification (Class/Architecture/Topology/Homologous-superfamily). The organism is the source species.

  · The contact map is a binary N×N matrix image: pixel (i, j) is dark where Cα_i and Cα_j are within 8 Å and |i−j|>4. Because the |i−j|>4 filter removes local helical contacts, off-diagonal stripes parallel to the main diagonal indicate parallel β-sheets; stripes perpendicular to it indicate antiparallel β-sheets. The Ramachandran plot scatters every residue's (φ, ψ) pair against the sterically allowed regions. The PAE heatmap renders the predicted-aligned-error matrix.

  · Six rendered views show the 3D structure from the faces of a cube — i.e. along ±x, ±y, ±z. Rendering representation is drawn randomly per protein from cartoon (secondary-structure ribbons), sticks (backbone bonds), or molecular surface; coloring is either N→C rainbow (blue at the N-terminus through red at the C-terminus) or one color per chain.